Protein AF-A0A920DR72-F1 (afdb_monomer)

Nearest PDB structures (foldseek):
  8vbs-assembly1_D  TM=9.261E-01  e=1.456E-02  Escherichia coli

Mean predicted aligned error: 3.69 Å

Secondary structure (DSSP, 8-state):
-PPPB------SSHHHHHHHHHHHHHHTTB-HHHHHH---THHHHTTGGGGS-HHHHHHHHHHHHHHHHHHHT-

Radius of gyration: 12.51 Å; Cα contacts (8 Å, |Δi|>4): 49; chains: 1; bounding box: 33×20×29 Å

Structure (mmCIF, N/CA/C/O backbone):
data_AF-A0A920DR72-F1
#
_entry.id   AF-A0A920DR72-F1
#
loop_
_atom_site.group_PDB
_atom_site.id
_atom_site.type_symbol
_atom_site.label_atom_id
_atom_site.label_alt_id
_atom_site.label_comp_id
_atom_site.label_asym_id
_atom_site.label_entity_id
_atom_site.label_seq_id
_atom_site.pdbx_PDB_ins_code
_atom_site.Cartn_x
_atom_site.Cartn_y
_atom_site.Cartn_z
_atom_site.occupancy
_atom_site.B_iso_or_equiv
_atom_site.auth_seq_id
_atom_site.auth_comp_id
_atom_site.auth_asym_id
_atom_site.auth_atom_id
_atom_site.pdbx_PDB_model_num
ATOM 1 N N . MET A 1 1 ? -20.789 -6.471 13.757 1.00 60.09 1 MET A N 1
ATOM 2 C CA . MET A 1 1 ? -19.921 -6.546 12.560 1.00 60.09 1 MET A CA 1
ATOM 3 C C . MET A 1 1 ? -18.955 -5.374 12.604 1.00 60.09 1 MET A C 1
ATOM 5 O O . MET A 1 1 ? -19.403 -4.279 12.919 1.00 60.09 1 MET A O 1
ATOM 9 N N . ALA A 1 2 ? -17.662 -5.588 12.357 1.00 72.38 2 ALA A N 1
ATOM 10 C CA . ALA A 1 2 ? -16.702 -4.487 12.243 1.00 72.38 2 ALA A CA 1
ATOM 11 C C . ALA A 1 2 ? -16.944 -3.707 10.937 1.00 72.38 2 ALA A C 1
ATOM 13 O O . ALA A 1 2 ? -17.298 -4.307 9.921 1.00 72.38 2 ALA A O 1
ATOM 14 N N . ARG A 1 3 ? -16.773 -2.379 10.961 1.00 87.12 3 ARG A N 1
ATOM 15 C CA . ARG A 1 3 ? -16.864 -1.531 9.763 1.00 87.12 3 ARG A CA 1
ATOM 16 C C . ARG A 1 3 ? -15.722 -1.895 8.812 1.00 87.12 3 ARG A C 1
ATOM 18 O O . ARG A 1 3 ? -14.563 -1.824 9.210 1.00 87.12 3 ARG A O 1
ATOM 25 N N . LYS A 1 4 ? -16.053 -2.272 7.578 1.00 92.31 4 LYS A N 1
ATOM 26 C CA . LYS A 1 4 ? -15.081 -2.546 6.512 1.00 92.31 4 LYS A CA 1
ATOM 27 C C . LYS A 1 4 ? -14.787 -1.284 5.708 1.00 92.31 4 LYS A C 1
ATOM 29 O O . LYS A 1 4 ? -15.655 -0.417 5.588 1.00 92.31 4 LYS A O 1
ATOM 34 N N . ILE A 1 5 ? -13.579 -1.194 5.162 1.00 92.19 5 ILE A N 1
ATOM 35 C CA . ILE A 1 5 ? -13.174 -0.125 4.251 1.00 92.19 5 ILE A CA 1
ATOM 36 C C . ILE A 1 5 ? -13.138 -0.654 2.820 1.00 92.19 5 ILE A C 1
ATOM 38 O O . ILE A 1 5 ? -12.682 -1.768 2.558 1.00 92.19 5 ILE A O 1
ATOM 42 N N . HIS A 1 6 ? -13.597 0.189 1.899 1.00 93.94 6 HIS A N 1
ATOM 43 C CA . HIS A 1 6 ? -13.433 -0.001 0.467 1.00 93.94 6 HIS A CA 1
ATOM 44 C C . HIS A 1 6 ? -12.732 1.223 -0.109 1.00 93.94 6 HIS A C 1
ATOM 46 O O . HIS A 1 6 ? -13.229 2.344 -0.008 1.00 93.94 6 HIS A O 1
ATOM 52 N N . PHE A 1 7 ? -11.571 0.995 -0.702 1.00 93.00 7 PHE A N 1
ATOM 53 C CA . PHE A 1 7 ? -10.802 2.001 -1.408 1.00 93.00 7 PHE A CA 1
ATOM 54 C C . PHE A 1 7 ? -11.078 1.917 -2.907 1.00 93.00 7 PHE A C 1
ATOM 56 O O . PHE A 1 7 ? -11.261 0.836 -3.473 1.00 93.00 7 PHE A O 1
ATOM 63 N N . GLN A 1 8 ? -11.028 3.077 -3.552 1.00 92.75 8 GLN A N 1
ATOM 64 C CA . GLN A 1 8 ? -10.884 3.212 -4.994 1.00 92.75 8 GLN A CA 1
ATOM 65 C C . GLN A 1 8 ? -9.673 4.091 -5.276 1.00 92.75 8 GLN A C 1
ATOM 67 O O . GLN A 1 8 ? -9.418 5.062 -4.563 1.00 92.75 8 GLN A O 1
ATOM 72 N N . ALA A 1 9 ? -8.926 3.734 -6.311 1.00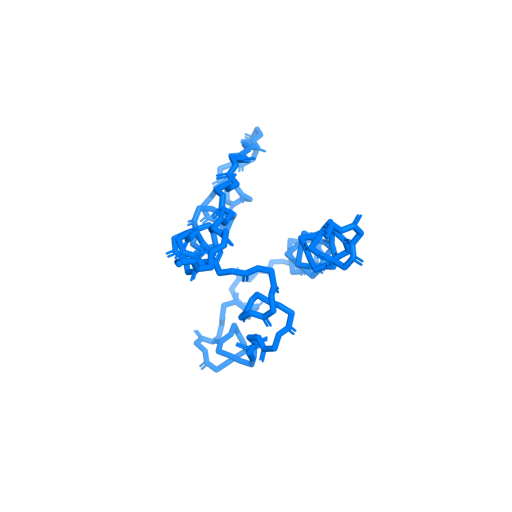 90.12 9 ALA A N 1
ATOM 73 C CA . ALA A 1 9 ? -7.771 4.482 -6.768 1.00 90.12 9 ALA A CA 1
ATOM 74 C C . ALA A 1 9 ? -7.619 4.305 -8.278 1.00 90.12 9 ALA A C 1
ATOM 76 O O . ALA A 1 9 ? -8.002 3.270 -8.826 1.00 90.12 9 ALA A O 1
ATOM 77 N N . ASP A 1 10 ? -7.032 5.304 -8.928 1.00 92.00 10 ASP A N 1
ATOM 78 C CA . ASP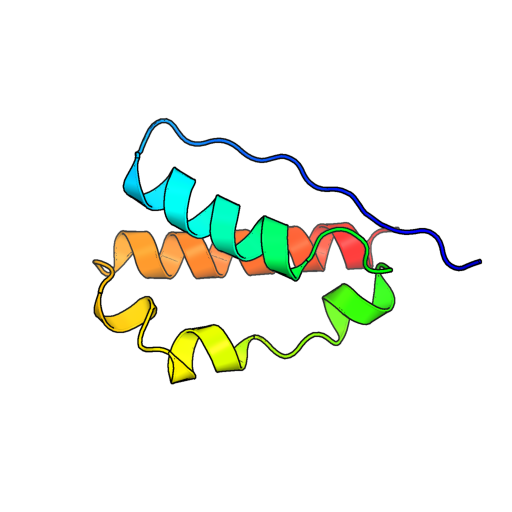 A 1 10 ? -6.712 5.275 -10.350 1.00 92.00 10 ASP A CA 1
ATOM 79 C C . ASP A 1 10 ? -5.355 5.951 -10.611 1.00 92.00 10 ASP A C 1
ATOM 81 O O . ASP A 1 10 ? -4.809 6.641 -9.747 1.00 92.00 10 ASP A O 1
ATOM 85 N N . SER A 1 11 ? -4.784 5.721 -11.793 1.00 88.06 11 SER A N 1
ATOM 86 C CA . SER A 1 11 ? -3.549 6.358 -12.250 1.00 88.06 11 SER A CA 1
ATOM 87 C C . SER A 1 11 ? -3.477 6.406 -13.776 1.00 88.06 11 SER A C 1
ATOM 89 O O . SER A 1 11 ? -3.754 5.405 -14.437 1.00 88.06 11 SER A O 1
ATOM 91 N N . ASP A 1 12 ? -3.003 7.522 -14.337 1.00 90.94 12 ASP A N 1
ATOM 92 C CA . ASP A 1 12 ? -2.722 7.642 -15.779 1.00 90.94 12 ASP A CA 1
ATOM 93 C C . ASP A 1 12 ? -1.604 6.690 -16.237 1.00 90.94 12 ASP A C 1
ATOM 95 O O . ASP A 1 12 ? -1.552 6.256 -17.389 1.00 90.94 12 ASP A O 1
ATOM 99 N N . ALA A 1 13 ? -0.696 6.326 -15.328 1.00 88.50 13 ALA A N 1
ATOM 100 C CA . ALA A 1 13 ? 0.393 5.409 -15.618 1.00 88.50 13 ALA A CA 1
ATOM 101 C C . ALA A 1 13 ? -0.063 3.951 -15.456 1.00 88.50 13 ALA A C 1
ATOM 103 O O . ALA A 1 13 ? -0.374 3.508 -14.350 1.00 88.50 13 ALA A O 1
ATOM 104 N N . ILE A 1 14 ? -0.002 3.169 -16.539 1.00 89.31 14 ILE A N 1
ATOM 105 C CA . ILE A 1 14 ? -0.491 1.777 -16.570 1.00 89.31 14 ILE A CA 1
ATOM 106 C C . ILE A 1 14 ? 0.144 0.875 -15.498 1.00 89.31 14 ILE A C 1
ATOM 108 O O . ILE A 1 14 ? -0.545 0.085 -14.860 1.00 89.31 14 ILE A O 1
ATOM 112 N N . ILE A 1 15 ? 1.446 1.036 -15.240 1.00 84.75 15 ILE A N 1
ATOM 113 C CA . ILE A 1 15 ? 2.158 0.254 -14.220 1.00 84.75 15 ILE A CA 1
ATOM 114 C C . ILE A 1 15 ? 1.708 0.657 -12.813 1.00 84.75 15 ILE A C 1
ATOM 116 O O . ILE A 1 15 ? 1.420 -0.206 -11.991 1.00 84.75 15 ILE A O 1
ATOM 120 N N . SER A 1 16 ? 1.586 1.958 -12.541 1.00 85.44 16 SER A N 1
ATOM 121 C CA . SER A 1 16 ? 1.088 2.454 -11.253 1.00 85.44 16 SER A CA 1
ATOM 122 C C . SER A 1 16 ? -0.355 2.009 -11.000 1.00 85.44 16 SER A C 1
ATOM 124 O O . SER A 1 16 ? -0.680 1.611 -9.883 1.00 85.44 16 SER A O 1
ATOM 126 N N . LYS A 1 17 ? -1.189 1.992 -12.050 1.00 90.56 17 LYS A N 1
ATOM 127 C CA . LYS A 1 17 ? -2.556 1.454 -12.019 1.00 90.56 17 LYS A CA 1
ATOM 128 C C . LYS A 1 17 ? -2.573 -0.033 -11.645 1.00 90.56 17 LYS A C 1
ATOM 130 O O . LYS A 1 17 ? -3.344 -0.437 -10.782 1.00 90.56 17 LYS A O 1
ATOM 135 N N . GLY A 1 18 ? -1.690 -0.839 -12.236 1.00 89.56 18 GLY A N 1
ATOM 136 C CA . GLY A 1 18 ? -1.551 -2.256 -11.884 1.00 89.56 18 GLY A CA 1
ATOM 137 C C . GLY A 1 18 ? -1.121 -2.470 -10.429 1.00 89.56 18 GLY A C 1
ATOM 138 O O . GLY A 1 18 ? -1.731 -3.258 -9.711 1.00 89.56 18 GLY A O 1
ATOM 139 N N . ILE A 1 19 ? -0.120 -1.718 -9.963 1.00 87.69 19 ILE A N 1
ATOM 140 C CA . ILE A 1 19 ? 0.381 -1.803 -8.582 1.00 87.69 19 ILE A CA 1
ATOM 141 C C . ILE A 1 19 ? -0.720 -1.467 -7.573 1.00 87.69 19 ILE A C 1
ATOM 143 O O . ILE A 1 19 ? -0.914 -2.202 -6.604 1.00 87.69 19 ILE A O 1
ATOM 147 N N . VAL A 1 20 ? -1.452 -0.368 -7.786 1.00 88.75 20 VAL A N 1
ATOM 148 C CA . VAL A 1 20 ? -2.516 0.020 -6.856 1.00 88.75 20 VAL A CA 1
ATOM 149 C C . VAL A 1 20 ? -3.664 -0.987 -6.888 1.00 88.75 20 VAL A C 1
ATOM 151 O O . VAL A 1 20 ? -4.171 -1.340 -5.831 1.00 88.75 20 VAL A O 1
ATOM 154 N N . ALA A 1 21 ? -4.007 -1.550 -8.052 1.00 91.56 21 ALA A N 1
ATOM 155 C CA . ALA A 1 21 ? -5.020 -2.599 -8.148 1.00 91.56 21 ALA A CA 1
ATOM 156 C C . ALA A 1 21 ? -4.654 -3.847 -7.324 1.00 91.56 21 ALA A C 1
ATOM 158 O O . ALA A 1 21 ? -5.522 -4.410 -6.656 1.00 91.56 21 ALA A O 1
ATOM 159 N N . ILE A 1 22 ? -3.381 -4.260 -7.314 1.00 88.50 22 ILE A N 1
ATOM 160 C CA . ILE A 1 22 ? -2.910 -5.370 -6.467 1.00 88.50 22 ILE A CA 1
ATOM 161 C C . ILE A 1 22 ? -3.100 -5.024 -4.986 1.00 88.50 22 ILE A C 1
ATOM 163 O O . ILE A 1 22 ? -3.662 -5.822 -4.238 1.00 88.50 22 ILE A O 1
ATOM 167 N N . LEU A 1 23 ? -2.704 -3.818 -4.566 1.00 88.88 23 LEU A N 1
ATOM 168 C CA . LEU A 1 23 ? -2.901 -3.372 -3.184 1.00 88.88 23 LEU A CA 1
ATOM 169 C C . LEU A 1 23 ? -4.377 -3.356 -2.777 1.00 88.88 23 LEU A C 1
ATOM 171 O O . LEU A 1 23 ? -4.722 -3.844 -1.702 1.00 88.88 23 LEU A O 1
ATOM 175 N N . LEU A 1 24 ? -5.252 -2.811 -3.625 1.00 91.94 24 LEU A N 1
ATOM 176 C CA . LEU A 1 24 ? -6.678 -2.707 -3.322 1.00 91.94 24 LEU A CA 1
ATOM 177 C C . LEU A 1 24 ? -7.336 -4.081 -3.194 1.00 91.94 24 LEU A C 1
ATOM 179 O O . LEU A 1 24 ? -8.148 -4.267 -2.293 1.00 91.94 24 LEU A O 1
ATOM 183 N N . ASN A 1 25 ? -6.949 -5.053 -4.025 1.00 90.88 25 ASN A N 1
ATOM 184 C CA . ASN A 1 25 ? -7.429 -6.433 -3.905 1.00 90.88 25 ASN A CA 1
ATOM 185 C C . ASN A 1 25 ? -7.073 -7.071 -2.555 1.00 90.88 25 ASN A C 1
ATOM 187 O O . ASN A 1 25 ? -7.831 -7.887 -2.042 1.00 90.88 25 ASN A O 1
ATOM 191 N N . ILE A 1 26 ? -5.931 -6.704 -1.971 1.00 89.19 26 ILE A N 1
ATOM 192 C CA . ILE A 1 26 ? -5.472 -7.266 -0.696 1.00 89.19 26 ILE A CA 1
ATOM 193 C C . ILE A 1 26 ? -6.129 -6.559 0.493 1.00 89.19 26 ILE A C 1
ATOM 195 O O . ILE A 1 26 ? -6.398 -7.207 1.507 1.00 89.19 26 ILE A O 1
ATOM 199 N N . LEU A 1 27 ? -6.356 -5.246 0.393 1.00 91.88 27 LEU A N 1
ATOM 200 C CA . LEU A 1 27 ? -6.755 -4.385 1.514 1.00 91.88 27 LEU A CA 1
ATOM 201 C C . LEU A 1 27 ? -8.256 -4.118 1.617 1.00 91.88 27 LEU A C 1
ATOM 203 O O . LEU A 1 27 ? -8.731 -3.820 2.714 1.00 91.88 27 LEU A O 1
ATOM 207 N N . ASN A 1 28 ? -8.996 -4.198 0.511 1.00 94.06 28 ASN A N 1
ATOM 208 C CA . ASN A 1 28 ? -10.447 -4.053 0.546 1.00 94.06 28 ASN A CA 1
ATOM 209 C C . ASN A 1 28 ? -11.091 -5.159 1.391 1.00 94.06 28 ASN A C 1
ATOM 211 O O . ASN A 1 28 ? -10.505 -6.214 1.627 1.00 94.06 28 ASN A O 1
ATOM 215 N N . ASP A 1 29 ? -12.303 -4.883 1.877 1.00 94.69 29 ASP A N 1
ATOM 216 C CA . ASP A 1 29 ? -13.094 -5.795 2.712 1.00 94.69 29 ASP A CA 1
ATOM 217 C C . ASP A 1 29 ? -12.520 -6.079 4.107 1.00 94.69 29 ASP A C 1
ATOM 219 O O . ASP A 1 29 ? -13.043 -6.942 4.827 1.00 94.69 29 ASP A O 1
ATOM 223 N N . ARG A 1 30 ? -11.507 -5.310 4.514 1.00 94.19 30 ARG A N 1
ATOM 224 C CA . ARG A 1 30 ? -10.894 -5.345 5.844 1.00 94.19 30 ARG A CA 1
ATOM 225 C C . ARG A 1 30 ? -11.336 -4.165 6.700 1.00 94.19 30 ARG A C 1
ATOM 227 O O . ARG A 1 30 ? -11.707 -3.102 6.200 1.00 94.19 30 ARG A O 1
ATOM 234 N N . SER A 1 31 ? -11.303 -4.355 8.012 1.00 95.12 31 SER A N 1
ATOM 235 C CA . SER A 1 31 ? -11.484 -3.281 8.987 1.00 95.12 31 SER A CA 1
ATOM 236 C C . SER A 1 31 ? -10.243 -2.376 9.073 1.00 95.12 31 SER A C 1
ATOM 238 O O . SER A 1 31 ? -9.143 -2.813 8.720 1.00 95.12 31 SER A O 1
ATOM 240 N N . PRO A 1 32 ? -10.371 -1.132 9.581 1.00 94.50 32 PRO A N 1
ATOM 241 C CA . PRO A 1 32 ? -9.227 -0.235 9.761 1.00 94.50 32 PRO A CA 1
ATOM 242 C C . PRO A 1 32 ? -8.086 -0.885 10.557 1.00 94.50 32 PRO A C 1
ATOM 244 O O . PRO A 1 32 ? -6.928 -0.810 10.155 1.00 94.50 32 PRO A O 1
ATOM 247 N N . ASN A 1 33 ? -8.418 -1.602 11.636 1.00 94.12 33 ASN A N 1
ATOM 248 C CA . ASN A 1 33 ? -7.434 -2.277 12.484 1.00 94.12 33 ASN A CA 1
ATOM 249 C C . ASN A 1 33 ? -6.677 -3.380 11.741 1.00 94.12 33 ASN A C 1
ATOM 251 O O . ASN A 1 33 ? -5.465 -3.479 11.895 1.00 94.12 33 A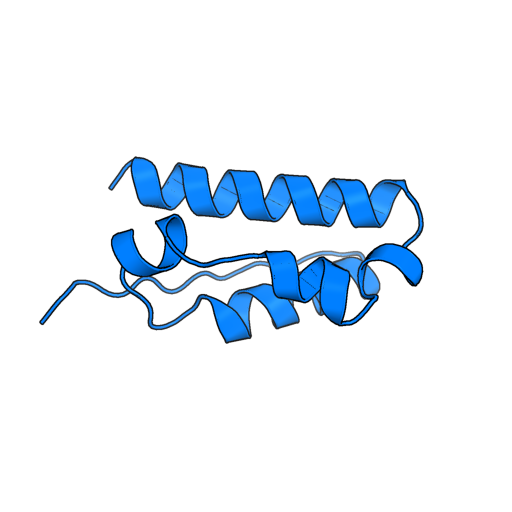SN A O 1
ATOM 255 N N . GLU A 1 34 ? -7.366 -4.174 10.916 1.00 94.06 34 GLU A N 1
ATOM 256 C CA . GLU A 1 34 ? -6.727 -5.201 10.085 1.00 94.06 34 GLU A CA 1
ATOM 257 C C . GLU A 1 34 ? -5.803 -4.590 9.028 1.00 94.06 34 GLU A C 1
ATOM 259 O O . GLU A 1 34 ? -4.761 -5.158 8.729 1.00 94.06 34 GLU A O 1
ATOM 264 N N . ILE A 1 35 ? -6.151 -3.429 8.465 1.00 93.69 35 ILE A N 1
ATOM 265 C CA . ILE A 1 35 ? -5.302 -2.730 7.486 1.00 93.69 35 ILE A CA 1
ATOM 266 C C . ILE A 1 35 ? -4.060 -2.134 8.163 1.00 93.69 35 ILE A C 1
ATOM 268 O O . ILE A 1 35 ? -2.958 -2.180 7.609 1.00 93.69 35 ILE A O 1
ATOM 272 N N . LEU A 1 36 ? -4.216 -1.580 9.367 1.00 93.12 36 LEU A N 1
ATOM 273 C CA . LEU A 1 36 ? -3.106 -1.025 10.142 1.00 93.12 36 LEU A CA 1
ATOM 274 C C . LEU A 1 36 ? -2.115 -2.118 10.564 1.00 93.12 36 LEU A C 1
ATOM 276 O O . LEU A 1 36 ? -0.903 -1.922 10.411 1.00 93.12 36 LEU A O 1
ATOM 280 N N . SER A 1 37 ? -2.630 -3.262 11.028 1.00 92.56 37 SER A N 1
ATOM 281 C CA . SER A 1 37 ? -1.836 -4.419 11.459 1.00 92.56 37 SER A CA 1
ATOM 282 C C . SER A 1 37 ? -1.367 -5.320 10.319 1.00 92.56 37 SER A C 1
ATOM 284 O O . SER A 1 37 ? -0.523 -6.182 10.555 1.00 92.56 37 SER A O 1
ATOM 286 N N . ALA A 1 38 ? -1.869 -5.125 9.097 1.00 89.94 38 ALA A N 1
ATOM 287 C CA . ALA A 1 38 ? -1.445 -5.909 7.950 1.00 89.94 38 ALA A CA 1
ATOM 288 C C . ALA A 1 38 ? 0.063 -5.759 7.716 1.00 89.94 38 ALA A C 1
ATOM 290 O O . ALA A 1 38 ? 0.600 -4.642 7.586 1.00 89.94 38 ALA A O 1
ATOM 291 N N . ASP A 1 39 ? 0.718 -6.916 7.654 1.00 86.56 39 ASP A N 1
ATOM 292 C CA . ASP A 1 39 ? 2.111 -7.036 7.273 1.00 86.56 39 ASP A CA 1
ATOM 293 C C . ASP A 1 39 ? 2.240 -6.852 5.758 1.00 86.56 39 ASP A C 1
ATOM 295 O O . ASP A 1 39 ? 1.556 -7.504 4.969 1.00 86.56 39 ASP A O 1
ATOM 299 N N . MET A 1 40 ? 3.094 -5.911 5.366 1.00 85.44 40 MET A N 1
ATOM 300 C CA . MET A 1 40 ? 3.349 -5.557 3.968 1.00 85.44 40 MET A CA 1
ATOM 301 C C . MET A 1 40 ? 4.672 -6.143 3.465 1.00 85.44 40 MET A C 1
ATOM 303 O O . MET A 1 40 ? 5.068 -5.843 2.339 1.00 85.44 40 MET A O 1
ATOM 307 N N . SER A 1 41 ? 5.346 -6.964 4.278 1.00 85.88 41 SER A N 1
ATOM 308 C CA . SER A 1 41 ? 6.555 -7.713 3.916 1.00 85.88 41 SER A CA 1
ATOM 309 C C . SER A 1 41 ? 6.373 -8.544 2.646 1.00 85.88 41 SER A C 1
ATOM 311 O O . SER A 1 41 ? 7.301 -8.633 1.848 1.00 85.88 41 SER A O 1
ATOM 313 N N . PHE A 1 42 ? 5.156 -9.037 2.376 1.00 82.50 42 PHE A N 1
ATOM 314 C CA . PHE A 1 42 ? 4.844 -9.804 1.166 1.00 82.50 42 PHE A CA 1
ATOM 315 C C . PHE A 1 42 ? 5.237 -9.076 -0.131 1.00 82.50 42 PHE A C 1
ATOM 317 O O . PHE A 1 42 ? 5.550 -9.716 -1.126 1.00 82.50 42 PHE A O 1
ATOM 324 N N . ILE A 1 43 ? 5.226 -7.736 -0.144 1.00 84.94 43 ILE A N 1
ATOM 325 C CA . ILE A 1 43 ? 5.620 -6.926 -1.307 1.00 84.94 43 ILE A CA 1
ATOM 326 C C . ILE A 1 43 ? 7.103 -7.128 -1.632 1.00 84.94 43 ILE A C 1
ATOM 328 O O . ILE A 1 43 ? 7.489 -7.132 -2.803 1.00 84.94 43 ILE A O 1
ATOM 332 N N . ASP A 1 44 ? 7.920 -7.260 -0.590 1.00 85.1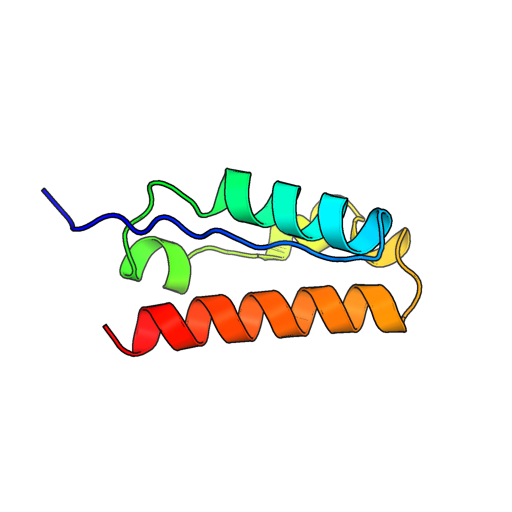2 44 ASP A N 1
ATOM 333 C CA . ASP A 1 44 ? 9.340 -7.564 -0.696 1.00 85.12 44 ASP A CA 1
ATOM 334 C C . ASP A 1 44 ? 9.548 -9.052 -1.012 1.00 85.12 44 ASP A C 1
ATOM 336 O O . ASP A 1 44 ? 10.313 -9.375 -1.915 1.00 85.12 44 ASP A O 1
ATOM 340 N N . GLU A 1 45 ? 8.807 -9.953 -0.358 1.00 86.81 45 GLU A N 1
ATOM 341 C CA . GLU A 1 45 ? 8.932 -11.408 -0.551 1.00 86.81 45 GLU A CA 1
ATOM 342 C C . GLU A 1 45 ? 8.618 -11.871 -1.978 1.00 86.81 45 GLU A C 1
ATOM 344 O O . GLU A 1 45 ? 9.284 -12.762 -2.499 1.00 86.81 45 GLU A O 1
ATOM 349 N N . ILE A 1 46 ? 7.628 -11.261 -2.637 1.00 84.50 46 ILE A N 1
ATOM 350 C CA . ILE A 1 46 ? 7.293 -11.590 -4.031 1.00 84.50 46 ILE A CA 1
ATOM 351 C C . ILE A 1 46 ? 8.216 -10.898 -5.048 1.00 84.50 46 ILE A C 1
ATOM 353 O O . ILE A 1 46 ? 7.966 -10.983 -6.250 1.00 84.50 46 ILE A O 1
ATOM 357 N N . GLY A 1 47 ? 9.231 -10.154 -4.593 1.00 84.56 47 GLY A N 1
ATOM 358 C CA . GLY A 1 47 ? 10.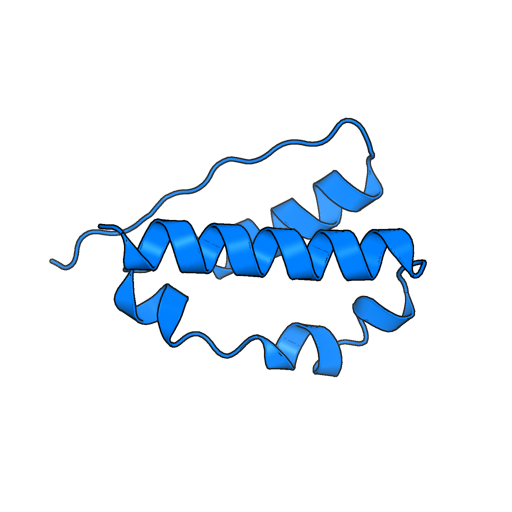151 -9.414 -5.458 1.00 84.56 47 GLY A CA 1
ATOM 359 C C . GLY A 1 47 ? 9.496 -8.257 -6.217 1.00 84.56 47 GLY A C 1
ATOM 360 O O . GLY A 1 47 ? 10.062 -7.754 -7.188 1.00 84.56 47 GLY A O 1
ATOM 361 N N . LEU A 1 48 ? 8.306 -7.787 -5.806 1.00 84.19 48 LEU A N 1
ATOM 362 C CA . LEU A 1 48 ? 7.563 -6.778 -6.573 1.00 84.19 48 LEU A CA 1
ATOM 363 C C . LEU A 1 48 ? 8.389 -5.504 -6.750 1.00 84.19 48 LEU A C 1
ATOM 365 O O . LEU A 1 48 ? 8.399 -4.935 -7.837 1.00 84.19 48 LEU A O 1
ATOM 369 N N . LYS A 1 49 ? 9.105 -5.064 -5.707 1.00 83.69 49 LYS A N 1
ATOM 370 C CA . LYS A 1 49 ? 9.940 -3.853 -5.774 1.00 83.69 49 LYS A CA 1
ATOM 371 C C . LYS A 1 49 ? 11.117 -3.989 -6.740 1.00 83.69 49 LYS A C 1
ATOM 373 O O . LYS A 1 49 ? 11.503 -2.983 -7.326 1.00 83.69 49 LYS A O 1
ATOM 378 N N . GLU A 1 50 ? 11.650 -5.192 -6.946 1.00 87.25 50 GLU A N 1
ATOM 379 C CA . GLU A 1 50 ? 12.794 -5.442 -7.837 1.00 87.25 50 GLU A CA 1
ATOM 380 C C . GLU A 1 50 ? 12.431 -5.232 -9.313 1.00 87.25 50 GLU A C 1
ATOM 382 O O . GLU A 1 50 ? 13.262 -4.823 -10.123 1.00 87.25 50 GLU A O 1
ATOM 387 N N . HIS A 1 51 ? 11.157 -5.425 -9.656 1.00 84.25 51 HIS A N 1
ATOM 388 C CA . HIS A 1 51 ? 10.622 -5.184 -10.996 1.00 84.25 51 HIS A CA 1
ATOM 389 C C . HIS A 1 51 ? 10.186 -3.730 -11.232 1.00 84.25 51 HIS A C 1
ATOM 391 O O . HIS A 1 51 ? 9.712 -3.380 -12.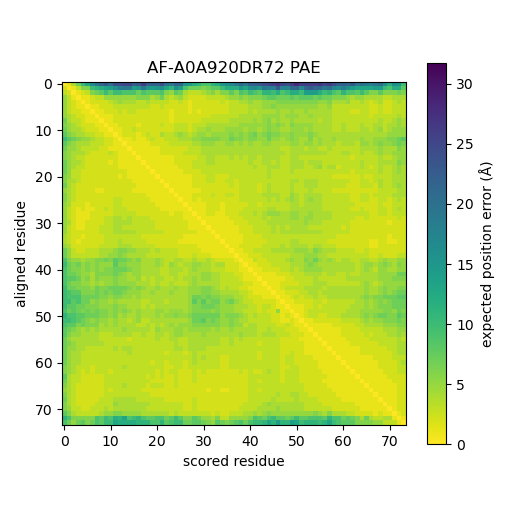317 1.00 84.25 51 HIS A O 1
ATOM 397 N N . LEU A 1 52 ? 10.337 -2.859 -10.231 1.00 8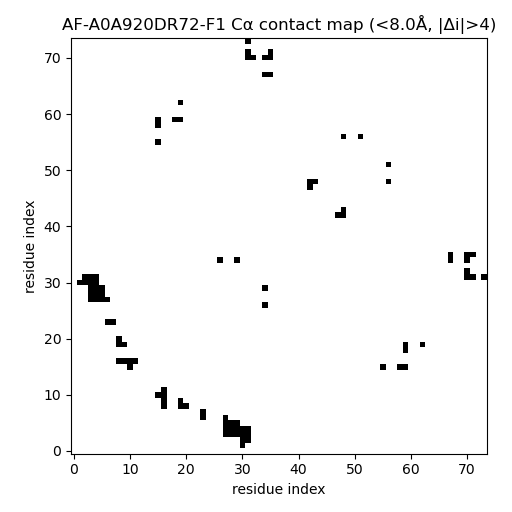5.31 52 LEU A N 1
ATOM 398 C CA . LEU A 1 52 ? 9.949 -1.459 -10.304 1.00 85.31 52 LEU A CA 1
ATOM 399 C C . LEU A 1 52 ? 11.181 -0.563 -10.379 1.00 85.31 52 LEU A C 1
ATOM 401 O O . LEU A 1 52 ? 12.106 -0.655 -9.581 1.00 85.31 52 LEU A O 1
ATOM 405 N N . SER A 1 53 ? 11.153 0.412 -11.289 1.00 89.50 53 SER A N 1
ATOM 406 C CA . SER A 1 53 ? 12.107 1.525 -11.222 1.00 89.50 53 SER A CA 1
ATOM 407 C C . SER A 1 53 ? 12.018 2.225 -9.853 1.00 89.50 53 SER A C 1
ATOM 409 O O . SER A 1 53 ? 10.901 2.321 -9.327 1.00 89.50 53 SER A O 1
ATOM 411 N N . PRO A 1 54 ? 13.094 2.857 -9.354 1.00 87.38 54 PRO A N 1
ATOM 412 C CA . PRO A 1 54 ? 13.108 3.520 -8.046 1.00 87.38 54 PRO A CA 1
ATOM 413 C C . PRO A 1 54 ? 11.912 4.455 -7.785 1.00 87.38 54 PRO A C 1
ATOM 415 O O . PRO A 1 54 ? 11.254 4.355 -6.752 1.00 87.38 54 PRO A O 1
ATOM 418 N N . ASN A 1 55 ? 11.534 5.293 -8.759 1.00 87.50 55 ASN A N 1
ATOM 419 C CA . ASN A 1 55 ? 10.386 6.204 -8.620 1.00 87.50 55 ASN A CA 1
ATOM 420 C C . ASN A 1 55 ? 9.049 5.475 -8.397 1.00 87.50 55 ASN A C 1
ATOM 422 O O . ASN A 1 55 ? 8.191 5.962 -7.663 1.00 87.50 55 ASN A O 1
ATOM 426 N N . ARG A 1 56 ? 8.868 4.296 -8.999 1.00 85.38 56 ARG A N 1
ATOM 427 C CA . ARG A 1 56 ? 7.641 3.491 -8.885 1.00 85.38 56 ARG A CA 1
ATOM 428 C C . ARG A 1 56 ? 7.579 2.756 -7.544 1.00 85.38 56 ARG A C 1
ATOM 430 O O . ARG A 1 56 ? 6.525 2.751 -6.916 1.00 85.38 56 ARG A O 1
ATOM 437 N N . ALA A 1 57 ? 8.703 2.216 -7.070 1.00 86.44 57 ALA A N 1
ATOM 438 C CA . ALA A 1 57 ? 8.802 1.617 -5.735 1.00 86.44 57 ALA A CA 1
ATOM 439 C C . ALA A 1 57 ? 8.553 2.654 -4.619 1.00 86.44 57 ALA A C 1
ATOM 441 O O . ALA A 1 57 ? 7.858 2.380 -3.634 1.00 86.44 57 ALA A O 1
ATOM 442 N N . ASN A 1 58 ? 9.045 3.882 -4.811 1.00 87.69 58 ASN A N 1
ATOM 443 C CA . ASN A 1 58 ? 8.755 5.003 -3.919 1.00 87.69 58 ASN A CA 1
ATOM 444 C C . ASN A 1 58 ? 7.268 5.378 -3.949 1.00 87.69 58 ASN A C 1
ATOM 446 O O . ASN A 1 58 ? 6.662 5.547 -2.892 1.00 87.69 58 ASN A O 1
ATOM 450 N N . GLY A 1 59 ? 6.657 5.437 -5.138 1.00 88.00 59 GLY A N 1
ATOM 451 C CA . GLY A 1 59 ? 5.216 5.654 -5.291 1.00 88.00 59 GLY A CA 1
ATOM 452 C C . GLY A 1 59 ? 4.379 4.617 -4.538 1.00 88.00 59 GLY A C 1
ATOM 453 O O . GLY A 1 59 ? 3.480 4.986 -3.786 1.00 88.00 59 GLY A O 1
ATOM 454 N N . LEU A 1 60 ? 4.725 3.332 -4.660 1.00 87.81 60 LEU A N 1
ATOM 455 C CA . LEU A 1 60 ? 4.093 2.240 -3.913 1.00 87.81 60 LEU A CA 1
ATOM 456 C C . LEU A 1 60 ? 4.177 2.458 -2.395 1.00 87.81 60 LEU A C 1
ATOM 458 O O . LEU A 1 60 ? 3.168 2.400 -1.692 1.00 87.81 60 LEU A O 1
ATOM 462 N N . SER A 1 61 ? 5.371 2.777 -1.896 1.00 88.56 61 SER A N 1
ATOM 463 C CA . SER A 1 61 ? 5.594 3.035 -0.469 1.00 88.56 61 SER A CA 1
ATOM 464 C C . SER A 1 61 ? 4.782 4.234 0.040 1.00 88.56 61 SER A C 1
ATOM 466 O O . SER A 1 61 ? 4.245 4.196 1.147 1.00 88.56 61 SER A O 1
ATOM 468 N N . SER A 1 62 ? 4.650 5.289 -0.768 1.00 90.69 62 SER A N 1
ATOM 469 C CA . SER A 1 62 ? 3.831 6.462 -0.441 1.00 90.69 62 SER A CA 1
ATOM 470 C C . SER A 1 62 ? 2.335 6.142 -0.415 1.00 90.69 62 SER A C 1
ATOM 472 O O . SER A 1 62 ? 1.644 6.580 0.503 1.00 90.69 62 SER A O 1
ATOM 474 N N . MET A 1 63 ? 1.834 5.335 -1.357 1.00 90.00 63 MET A N 1
ATOM 475 C CA . MET A 1 63 ? 0.430 4.898 -1.362 1.00 90.00 63 MET A CA 1
ATOM 476 C C . MET A 1 63 ? 0.084 4.087 -0.108 1.00 90.00 63 MET A C 1
ATOM 478 O O . MET A 1 63 ? -0.937 4.344 0.526 1.00 90.00 63 MET A O 1
ATOM 482 N N . LEU A 1 64 ? 0.957 3.164 0.307 1.00 89.81 64 LEU A N 1
ATOM 483 C CA . LEU A 1 64 ? 0.770 2.389 1.539 1.00 89.81 64 LEU A CA 1
ATOM 484 C C . LEU A 1 64 ? 0.706 3.279 2.781 1.00 89.81 64 LEU A C 1
ATOM 486 O O . LEU A 1 64 ? -0.169 3.099 3.628 1.00 89.81 64 LEU A O 1
ATOM 490 N N . LYS A 1 65 ? 1.609 4.263 2.879 1.00 91.44 65 LYS A N 1
ATOM 491 C CA . LYS A 1 65 ? 1.588 5.248 3.969 1.00 91.44 65 LYS A CA 1
ATOM 492 C C . LYS A 1 65 ? 0.276 6.026 3.985 1.00 91.44 65 LYS A C 1
ATOM 494 O O . LYS A 1 65 ? -0.315 6.166 5.050 1.00 91.44 65 LYS A O 1
ATOM 499 N N . GLN A 1 66 ? -0.202 6.472 2.822 1.00 91.94 66 GLN A N 1
ATOM 500 C CA . GLN A 1 66 ? -1.468 7.196 2.708 1.00 91.94 66 GLN A CA 1
ATOM 501 C C . GLN A 1 66 ? -2.658 6.337 3.156 1.00 91.94 66 GLN A C 1
ATOM 503 O O . GLN A 1 66 ? -3.500 6.810 3.916 1.00 91.94 66 GLN A O 1
ATOM 508 N N . ILE A 1 67 ? -2.717 5.070 2.737 1.00 91.75 67 ILE A N 1
ATOM 509 C CA . ILE A 1 67 ? -3.791 4.148 3.129 1.00 91.75 67 ILE A CA 1
ATOM 510 C C . ILE A 1 67 ? -3.789 3.925 4.646 1.00 91.75 67 ILE A C 1
ATOM 512 O O . ILE A 1 67 ? -4.832 4.071 5.287 1.00 91.75 67 ILE A O 1
ATOM 516 N N . LYS A 1 68 ? -2.624 3.629 5.241 1.00 91.25 68 LYS A N 1
ATOM 517 C CA . LYS A 1 68 ? -2.512 3.452 6.698 1.00 91.25 68 LYS A CA 1
ATOM 518 C C . LYS A 1 68 ? -2.869 4.736 7.451 1.00 91.25 68 LYS A C 1
ATOM 520 O O . LYS A 1 68 ? -3.588 4.673 8.443 1.00 91.25 68 LYS A O 1
ATOM 525 N N . PHE A 1 69 ? -2.447 5.898 6.955 1.00 93.31 69 PHE A N 1
ATOM 526 C CA . PHE A 1 69 ? -2.803 7.191 7.541 1.00 93.31 69 PHE A CA 1
ATOM 527 C C . PHE A 1 69 ? -4.324 7.423 7.554 1.00 93.31 69 PHE A C 1
ATOM 529 O O . PHE A 1 69 ? -4.885 7.742 8.604 1.00 93.31 69 PHE A O 1
ATOM 536 N N . LEU A 1 70 ? -5.009 7.182 6.428 1.00 91.62 70 LEU A N 1
ATOM 537 C CA . LEU A 1 70 ? -6.470 7.294 6.337 1.00 91.62 70 LEU A CA 1
ATOM 538 C C . LEU A 1 70 ? -7.183 6.358 7.324 1.00 91.62 70 LEU A C 1
ATOM 540 O O . LEU A 1 70 ? -8.142 6.775 7.96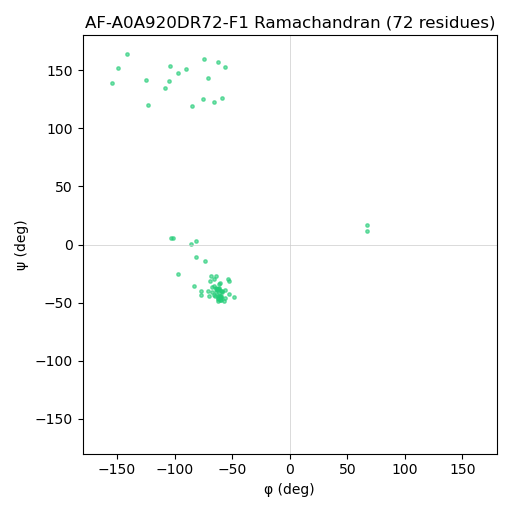3 1.00 91.62 70 LEU A O 1
ATOM 544 N N . CYS A 1 71 ? -6.687 5.128 7.495 1.00 91.81 71 CYS A N 1
ATOM 545 C CA . CYS A 1 71 ? -7.245 4.165 8.452 1.00 91.81 71 CYS A CA 1
ATOM 546 C C . CYS A 1 71 ? -7.013 4.563 9.912 1.00 91.81 71 CYS A C 1
ATOM 548 O O . CYS A 1 71 ? -7.831 4.235 10.758 1.00 91.81 71 CYS A O 1
ATOM 550 N N . SER A 1 72 ? -5.907 5.247 10.217 1.00 90.44 72 SER A N 1
ATOM 551 C CA . SER A 1 72 ? -5.606 5.705 11.582 1.00 90.44 72 SER A CA 1
ATOM 552 C C . SER A 1 72 ? -6.458 6.894 12.036 1.00 90.44 72 SER A C 1
ATOM 554 O O . SER A 1 72 ? -6.476 7.212 13.221 1.00 90.44 72 SER A O 1
ATOM 556 N N . SER A 1 73 ? -7.136 7.562 11.097 1.00 84.38 73 SER A N 1
ATOM 557 C CA . SER A 1 73 ? -7.901 8.792 11.340 1.00 84.38 73 SER A CA 1
ATOM 558 C C . SER A 1 73 ? -9.416 8.566 11.454 1.00 84.38 73 SER A C 1
ATOM 560 O O . SER A 1 73 ? -10.165 9.542 11.513 1.00 84.38 73 SER A O 1
ATOM 562 N N . ILE A 1 74 ? -9.878 7.311 11.444 1.00 79.38 74 ILE A N 1
ATOM 563 C CA . ILE A 1 74 ? -11.297 6.912 11.477 1.00 79.38 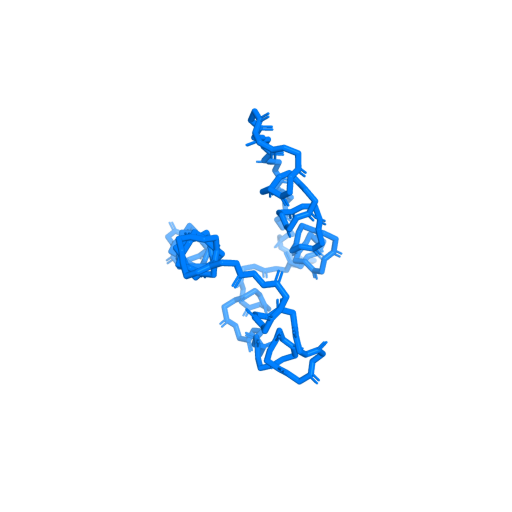74 ILE A CA 1
ATOM 564 C C . ILE A 1 74 ? -11.562 5.868 12.557 1.00 79.38 74 ILE A C 1
ATOM 566 O O . ILE A 1 74 ? -12.742 5.777 12.963 1.00 79.38 74 ILE A O 1
#

Sequence (74 aa):
MARKIHFQADSDAIISKGIVAILLNILNDRSPNEILSADMSFIDEIGLKEHLSPNRANGLSSMLKQIKFLCSSI

pLDDT: mean 88.64, std 5.15, range [60.09, 95.12]

Foldseek 3Di:
DADWDQDDDADPDPVLRVLVVVVRVVRGPDHLVCLLPDDPCVCVVVVVLVPDDPVSSVVSVVVSVVSNVVSVVD

Solvent-accessible surface area (backbone atoms only — not comparable to full-atom values): 4499 Å² total; per-residue (Å²): 133,82,68,60,43,79,79,87,86,85,52,95,47,68,67,60,31,50,55,51,51,56,51,44,70,71,51,40,80,30,32,46,67,57,55,63,70,51,80,67,62,60,47,62,74,72,44,54,50,79,79,36,60,70,73,54,40,50,50,53,55,50,50,53,51,53,53,43,53,59,40,74,75,111